Protein AF-A8PEP9-F1 (afdb_monomer_lite)

Organism: Coprinopsis cinerea (strain Okayama-7 / 130 / ATCC MYA-4618 / FGSC 9003) (NCBI:txid240176)

Secondary structure (DSSP, 8-state):
-------------------TT-EEEETTEEEEEEEHHHHHHTT-EEETTSSTTS-TTEEEEE-EETTTEEEEEGGG-TT--EESSSSSSSTTEEEEPPP--SS--SS-----

Foldseek 3Di:
DDDDDDPPPPPPDPPPQQDFQRWWADPNAIFGWHFPVLLVVLPWDFDPPRNVNDPRRTTTTWDAFDPGWTWHFCVPQPQNDWDAPNGGDDRRGTTRHDNPPVDDDDDDDDDD

Structure (mmCIF, N/CA/C/O backbone):
data_AF-A8PEP9-F1
#
_entry.id   AF-A8PEP9-F1
#
loop_
_atom_site.group_PDB
_atom_site.id
_atom_site.type_symbol
_atom_site.label_atom_id
_atom_site.label_alt_id
_atom_site.label_comp_id
_atom_site.label_asym_id
_atom_site.label_entity_id
_atom_site.label_seq_id
_atom_site.pdbx_PDB_ins_code
_atom_site.Cartn_x
_atom_site.Cartn_y
_atom_site.Cartn_z
_atom_site.occupancy
_atom_site.B_iso_or_equiv
_atom_site.auth_seq_id
_atom_site.auth_comp_id
_atom_site.auth_asym_id
_atom_site.auth_atom_id
_atom_site.pdbx_PDB_model_num
ATOM 1 N N . MET A 1 1 ? -62.828 14.712 4.246 1.00 40.38 1 MET A N 1
ATOM 2 C CA . MET A 1 1 ? -61.683 13.904 4.719 1.00 40.38 1 MET A CA 1
ATOM 3 C C . MET A 1 1 ? -60.703 13.793 3.558 1.00 40.38 1 MET A C 1
ATOM 5 O O . MET A 1 1 ? -61.010 13.110 2.594 1.00 40.38 1 MET A O 1
ATOM 9 N N . LYS A 1 2 ? -59.621 14.579 3.554 1.00 40.09 2 LYS A N 1
ATOM 10 C CA . LYS A 1 2 ? -58.671 14.671 2.432 1.00 40.09 2 LYS A CA 1
ATOM 11 C C . LYS A 1 2 ? -57.340 14.143 2.964 1.00 40.09 2 LYS A C 1
ATOM 13 O O . LYS A 1 2 ? -56.718 14.795 3.795 1.00 40.09 2 LYS A O 1
ATOM 18 N N . ALA A 1 3 ? -57.022 12.900 2.614 1.00 47.66 3 ALA A N 1
ATOM 19 C CA . ALA A 1 3 ? -55.884 12.177 3.163 1.00 47.66 3 ALA A CA 1
ATOM 20 C C . ALA A 1 3 ? -54.574 12.805 2.670 1.00 47.66 3 ALA A C 1
ATOM 22 O O . ALA A 1 3 ? -54.283 12.839 1.475 1.00 47.66 3 ALA A O 1
ATOM 23 N N . ILE A 1 4 ? -53.814 13.323 3.628 1.00 57.75 4 ILE A N 1
ATOM 24 C CA . ILE A 1 4 ? -52.459 13.840 3.477 1.00 57.75 4 ILE A CA 1
ATOM 25 C C . ILE A 1 4 ? -51.559 12.623 3.243 1.00 57.75 4 ILE A C 1
ATOM 27 O O . ILE A 1 4 ? -51.329 11.841 4.160 1.00 57.75 4 ILE A O 1
ATOM 31 N N . SER A 1 5 ? -51.095 12.424 2.010 1.00 49.31 5 SER A N 1
ATOM 32 C CA . SER A 1 5 ? -50.146 11.352 1.694 1.00 49.31 5 SER A CA 1
ATOM 33 C C . SER A 1 5 ? -48.725 11.891 1.831 1.00 49.31 5 SER A C 1
ATOM 35 O O . SER A 1 5 ? -48.210 12.559 0.937 1.00 49.31 5 SER A O 1
ATOM 37 N N . LEU A 1 6 ? -48.116 11.639 2.991 1.00 52.62 6 LEU A N 1
ATOM 38 C CA . LEU A 1 6 ? -46.698 11.875 3.257 1.00 52.62 6 LEU A CA 1
ATOM 39 C C . LEU A 1 6 ? -45.856 10.891 2.434 1.00 52.62 6 LEU A C 1
ATOM 41 O O . LEU A 1 6 ? -45.751 9.715 2.775 1.00 52.62 6 LEU A O 1
ATOM 45 N N . ALA A 1 7 ? -45.239 11.371 1.355 1.00 54.22 7 ALA A N 1
ATOM 46 C CA . ALA A 1 7 ? -44.212 10.629 0.635 1.00 54.22 7 ALA A CA 1
ATOM 47 C C . ALA A 1 7 ? -42.919 10.610 1.472 1.00 54.22 7 ALA A C 1
ATOM 49 O O . ALA A 1 7 ? -42.101 11.526 1.406 1.00 54.22 7 ALA A O 1
ATOM 50 N N . ALA A 1 8 ? -42.749 9.575 2.295 1.00 56.56 8 ALA A N 1
ATOM 51 C CA . ALA A 1 8 ? -41.494 9.295 2.981 1.00 56.56 8 ALA A CA 1
ATOM 52 C C . ALA A 1 8 ? -40.475 8.752 1.964 1.00 56.56 8 ALA A C 1
ATOM 54 O O . ALA A 1 8 ? -40.481 7.569 1.625 1.00 56.56 8 ALA A O 1
ATOM 55 N N . VAL A 1 9 ? -39.611 9.627 1.446 1.00 57.03 9 VAL A N 1
ATOM 56 C CA . VAL A 1 9 ? -38.482 9.237 0.591 1.00 57.03 9 VAL A CA 1
ATOM 57 C C . VAL A 1 9 ? -37.396 8.645 1.490 1.00 57.03 9 VAL A C 1
ATOM 59 O O . VAL A 1 9 ? -36.571 9.357 2.059 1.00 57.03 9 VAL A O 1
ATOM 62 N N . LEU A 1 10 ? -37.429 7.324 1.663 1.00 56.56 10 LEU A N 1
ATOM 63 C CA . LEU A 1 10 ? -36.413 6.569 2.390 1.00 56.56 10 LEU A CA 1
ATOM 64 C C . LEU A 1 10 ? -35.155 6.458 1.509 1.00 56.56 10 LEU A C 1
ATOM 66 O O . LEU A 1 10 ? -35.022 5.548 0.692 1.00 56.56 10 LEU A O 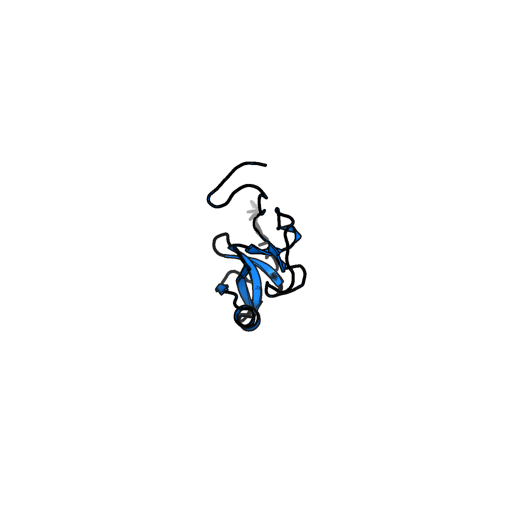1
ATOM 70 N N . ALA A 1 11 ? -34.240 7.421 1.633 1.00 53.41 11 ALA A N 1
ATOM 71 C CA . ALA A 1 11 ? -32.934 7.364 0.986 1.00 53.41 11 ALA A CA 1
ATOM 72 C C . ALA A 1 11 ? -32.089 6.256 1.642 1.00 53.41 11 ALA A C 1
ATOM 74 O O . ALA A 1 11 ? -31.487 6.454 2.697 1.00 53.41 11 ALA A O 1
ATOM 75 N N . PHE A 1 12 ? -32.055 5.073 1.024 1.00 49.69 12 PHE A N 1
ATOM 76 C CA . PHE A 1 12 ? -31.094 4.026 1.360 1.00 49.69 12 PHE A CA 1
ATOM 77 C C . PHE A 1 12 ? -29.683 4.548 1.074 1.00 49.69 12 PHE A C 1
ATOM 79 O O . PHE A 1 12 ? -29.235 4.584 -0.072 1.00 49.69 12 PHE A O 1
ATOM 86 N N . ALA A 1 13 ? -28.972 4.962 2.122 1.00 54.97 13 ALA A N 1
ATOM 87 C CA . ALA A 1 13 ? -27.539 5.180 2.047 1.00 54.97 13 ALA A CA 1
ATOM 88 C C . ALA A 1 13 ? -26.877 3.839 1.693 1.00 54.97 13 ALA A C 1
ATOM 90 O O . ALA A 1 13 ? -26.801 2.931 2.524 1.00 54.97 13 ALA A O 1
ATOM 91 N N . LEU A 1 14 ? -26.418 3.712 0.444 1.00 48.59 14 LEU A N 1
ATOM 92 C CA . LEU A 1 14 ? -25.504 2.667 -0.009 1.00 48.59 14 LEU A CA 1
ATOM 93 C C . LEU A 1 14 ? -24.220 2.795 0.806 1.00 48.59 14 LEU A C 1
ATOM 95 O O . LEU A 1 14 ? -23.271 3.481 0.433 1.00 48.59 14 LEU A O 1
ATOM 99 N N . SER A 1 15 ? -24.209 2.169 1.974 1.00 42.53 15 SER A N 1
ATOM 100 C CA . SER A 1 15 ? -23.010 2.070 2.771 1.00 42.53 15 SER A CA 1
ATOM 101 C C . SER A 1 15 ? -22.089 1.094 2.030 1.00 42.53 15 SER A C 1
ATOM 103 O O . SER A 1 15 ? -22.217 -0.123 2.145 1.00 42.53 15 SER A O 1
ATOM 105 N N . ALA A 1 16 ? -21.164 1.624 1.229 1.00 49.31 16 ALA A N 1
ATOM 106 C CA . ALA A 1 16 ? -20.098 0.850 0.602 1.00 49.31 16 ALA A CA 1
ATOM 107 C C . ALA A 1 16 ? -19.231 0.248 1.710 1.00 49.31 16 ALA A C 1
ATOM 109 O O . ALA A 1 16 ? -18.613 0.980 2.478 1.00 49.31 16 ALA A O 1
ATOM 110 N N . SER A 1 17 ? -19.306 -1.073 1.895 1.00 46.09 17 SER A N 1
ATOM 111 C CA . SER A 1 17 ? -18.535 -1.845 2.878 1.00 46.09 17 SER A CA 1
ATOM 112 C C . SER A 1 17 ? -17.054 -1.856 2.553 1.00 46.09 17 SER A C 1
ATOM 114 O O . SER A 1 17 ? -16.585 -2.841 2.010 1.00 46.09 17 SER A O 1
ATOM 116 N N . ALA A 1 18 ? -16.336 -0.784 2.904 1.00 54.03 18 ALA A N 1
ATOM 117 C CA . ALA A 1 18 ? -14.888 -0.848 3.046 1.00 54.03 18 ALA A CA 1
ATOM 118 C C . ALA A 1 18 ? -14.578 -1.850 4.166 1.00 54.03 18 ALA A C 1
ATOM 120 O O . ALA A 1 18 ? -14.957 -1.640 5.317 1.00 54.03 18 ALA A O 1
ATOM 121 N N . ALA A 1 19 ? -14.022 -2.991 3.782 1.00 70.19 19 ALA A N 1
ATOM 122 C CA . ALA A 1 19 ? -13.503 -4.006 4.680 1.00 70.19 19 ALA A CA 1
ATOM 123 C C . ALA A 1 19 ? -11.970 -3.912 4.702 1.00 70.19 19 ALA A C 1
ATOM 125 O O . ALA A 1 19 ? -11.357 -3.333 3.805 1.00 70.19 19 ALA A O 1
ATOM 126 N N . ILE A 1 20 ? -11.311 -4.532 5.681 1.00 81.12 20 ILE A N 1
ATOM 127 C CA . ILE A 1 20 ? -9.860 -4.749 5.625 1.00 81.12 20 ILE A CA 1
ATOM 128 C C . ILE A 1 20 ? -9.473 -5.302 4.238 1.00 81.12 20 I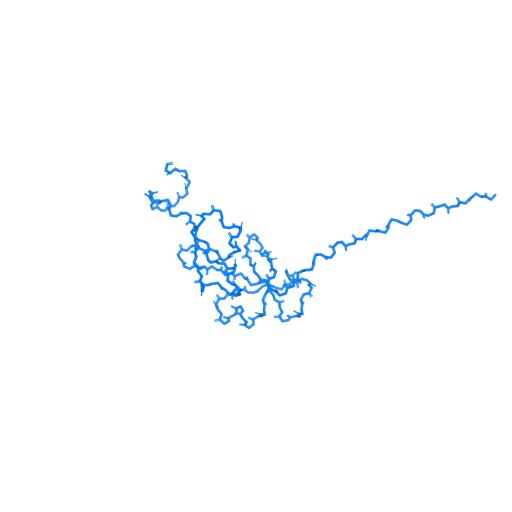LE A C 1
ATOM 130 O O . ILE A 1 20 ? -10.050 -6.279 3.759 1.00 81.12 20 ILE A O 1
ATOM 134 N N . ASN A 1 21 ? -8.460 -4.685 3.626 1.00 84.12 21 ASN A N 1
ATOM 135 C CA . ASN A 1 21 ? -7.997 -4.877 2.247 1.00 84.12 21 ASN A CA 1
ATOM 136 C C . ASN A 1 21 ? -8.833 -4.224 1.131 1.00 84.12 21 ASN A C 1
ATOM 138 O O . ASN A 1 21 ? -8.581 -4.504 -0.042 1.00 84.12 21 ASN A O 1
ATOM 142 N N . ASP A 1 22 ? -9.776 -3.343 1.453 1.00 87.56 22 ASP A N 1
ATOM 143 C CA . ASP A 1 22 ? -10.535 -2.589 0.453 1.00 87.56 22 ASP A CA 1
ATOM 144 C C . ASP A 1 22 ? -9.715 -1.414 -0.119 1.00 87.56 22 ASP A C 1
ATOM 146 O O . ASP A 1 22 ? -8.862 -0.845 0.582 1.00 87.56 22 ASP A O 1
ATOM 150 N N . PRO A 1 23 ? -9.911 -1.044 -1.397 1.00 87.88 23 PRO A N 1
ATOM 151 C CA . PRO A 1 23 ? -9.296 0.139 -1.977 1.00 87.88 23 PRO A CA 1
ATOM 152 C C . PRO A 1 23 ? -9.735 1.432 -1.298 1.00 87.88 23 PRO A C 1
ATOM 154 O O . PRO A 1 23 ? -10.911 1.710 -1.100 1.00 87.88 23 PRO A O 1
ATOM 157 N N . CYS A 1 24 ? -8.762 2.297 -1.046 1.00 89.94 24 CYS A N 1
ATOM 158 C CA . CYS A 1 24 ? -9.000 3.645 -0.550 1.00 89.94 24 CYS A CA 1
ATOM 159 C C . CYS A 1 24 ? -8.142 4.646 -1.331 1.00 89.94 24 CYS A C 1
ATOM 161 O O . CYS A 1 24 ? -7.203 4.268 -2.033 1.00 89.94 24 CYS A O 1
ATOM 163 N N . SER A 1 25 ? -8.472 5.935 -1.258 1.00 89.75 25 SER A N 1
ATOM 164 C CA . SER A 1 25 ? -7.730 6.979 -1.971 1.00 89.75 25 SER A CA 1
ATOM 165 C C . SER A 1 25 ? -7.601 8.226 -1.113 1.00 89.75 25 SER A C 1
ATOM 167 O O . SER A 1 25 ? -8.604 8.797 -0.691 1.00 89.75 25 SER A O 1
ATOM 169 N N . VAL A 1 26 ? -6.364 8.655 -0.868 1.00 90.06 26 VAL A N 1
ATOM 170 C CA . VAL A 1 26 ? -6.042 9.846 -0.074 1.00 90.06 26 VAL A CA 1
ATOM 171 C C . VAL A 1 26 ? -5.528 10.916 -1.019 1.00 90.06 26 VAL A C 1
ATOM 173 O O . VAL A 1 26 ? -4.430 10.786 -1.556 1.00 90.06 26 VAL A O 1
ATOM 176 N N . ASN A 1 27 ? -6.311 11.974 -1.238 1.00 86.88 27 ASN A N 1
ATOM 177 C CA . ASN A 1 27 ? -5.908 13.109 -2.081 1.00 86.88 27 ASN A CA 1
ATOM 178 C C . ASN A 1 27 ? -5.404 12.667 -3.479 1.00 86.88 27 ASN A C 1
ATOM 180 O O . ASN A 1 27 ? -4.332 13.055 -3.938 1.00 86.88 27 ASN A O 1
ATOM 184 N N . GLY A 1 28 ? -6.131 11.737 -4.112 1.00 84.69 28 GLY A N 1
ATOM 185 C CA . GLY A 1 28 ? -5.772 11.152 -5.411 1.00 84.69 28 GLY A CA 1
ATOM 186 C C . GLY A 1 28 ? -4.680 10.073 -5.370 1.00 84.69 28 GLY A C 1
ATOM 187 O O . GLY A 1 28 ? -4.386 9.469 -6.401 1.00 84.69 28 GLY A O 1
ATOM 188 N N . THR A 1 29 ? -4.096 9.790 -4.203 1.00 87.19 29 THR A N 1
ATOM 189 C CA . THR A 1 29 ? -3.129 8.701 -4.022 1.00 87.19 29 THR A CA 1
ATOM 190 C C . THR A 1 29 ? -3.863 7.405 -3.681 1.00 87.19 29 THR A C 1
ATOM 192 O O . THR A 1 29 ? -4.476 7.333 -2.613 1.00 87.19 29 THR A O 1
ATOM 195 N N . PRO A 1 30 ? -3.794 6.369 -4.538 1.00 88.69 30 PRO A N 1
ATOM 196 C CA . PRO A 1 30 ? -4.414 5.086 -4.248 1.00 88.69 30 PRO A CA 1
ATOM 197 C C . PRO A 1 30 ? -3.723 4.400 -3.065 1.00 88.69 30 PRO A C 1
ATOM 199 O O . PRO A 1 30 ? -2.512 4.512 -2.862 1.00 88.69 30 PRO A O 1
ATOM 202 N N . GLY A 1 31 ? -4.521 3.675 -2.298 1.00 90.31 31 GLY A N 1
ATOM 203 C CA . GLY A 1 31 ? -4.125 2.977 -1.093 1.00 90.31 31 GLY A CA 1
ATOM 204 C C . GLY A 1 31 ? -5.011 1.769 -0.826 1.00 90.31 31 GLY A C 1
ATOM 205 O O . GLY A 1 31 ? -5.863 1.396 -1.637 1.00 90.31 31 GLY A O 1
ATOM 206 N N . ILE A 1 32 ? -4.795 1.168 0.335 1.00 90.88 32 ILE A N 1
ATOM 207 C CA . ILE A 1 32 ? -5.541 0.012 0.823 1.00 90.88 32 ILE A CA 1
ATOM 208 C C . ILE A 1 32 ? -5.866 0.170 2.311 1.00 90.88 32 ILE A C 1
ATOM 210 O O . ILE A 1 32 ? -5.032 0.640 3.087 1.00 90.88 32 ILE A O 1
ATOM 214 N N . CYS A 1 33 ? -7.070 -0.215 2.725 1.00 91.25 33 CYS A N 1
ATOM 215 C CA . CYS A 1 33 ? -7.465 -0.212 4.130 1.00 91.25 33 CYS A CA 1
ATOM 216 C C . CYS A 1 33 ? -6.739 -1.330 4.888 1.00 91.25 33 CYS A C 1
ATOM 218 O O . CYS A 1 33 ? -7.004 -2.514 4.693 1.00 91.25 33 CYS A O 1
ATOM 220 N N . LEU A 1 34 ? -5.796 -0.953 5.753 1.00 90.31 34 LEU A N 1
ATOM 221 C CA . LEU A 1 34 ? -4.997 -1.875 6.563 1.00 90.31 34 LEU A CA 1
ATOM 222 C C . LEU A 1 34 ? -4.854 -1.359 7.986 1.00 90.31 34 LEU A C 1
ATOM 224 O O . LEU A 1 34 ? -5.034 -0.171 8.259 1.00 90.31 34 LEU A O 1
ATOM 228 N N . THR A 1 35 ? -4.465 -2.247 8.901 1.00 90.50 35 THR A N 1
ATOM 229 C CA . THR A 1 35 ? -4.101 -1.801 10.246 1.00 90.50 35 THR A CA 1
ATOM 230 C C . THR A 1 35 ? -2.915 -0.836 10.188 1.00 90.50 35 THR A C 1
ATOM 232 O O . THR A 1 35 ? -1.997 -0.992 9.373 1.00 90.50 35 THR A O 1
ATOM 235 N N . THR A 1 36 ? -2.909 0.161 11.071 1.00 88.75 36 THR A N 1
ATOM 236 C CA . THR A 1 36 ? -1.798 1.115 11.216 1.00 88.75 36 THR A CA 1
ATOM 237 C C . THR A 1 36 ? -0.460 0.414 11.391 1.00 88.75 36 THR A C 1
ATOM 239 O O . THR A 1 36 ? 0.527 0.825 10.781 1.00 88.75 36 THR A O 1
ATOM 242 N N . THR A 1 37 ? -0.434 -0.672 12.162 1.00 89.38 37 THR A N 1
ATOM 243 C CA . THR A 1 37 ? 0.757 -1.492 12.396 1.00 89.38 37 THR A CA 1
ATOM 244 C C . THR A 1 37 ? 1.256 -2.133 11.105 1.00 89.38 37 THR A C 1
ATOM 246 O O . THR A 1 37 ? 2.421 -1.963 10.758 1.00 89.38 37 THR A O 1
ATOM 249 N N . SER A 1 38 ? 0.385 -2.801 10.339 1.00 89.25 38 SER A N 1
ATOM 250 C CA . SER A 1 38 ? 0.766 -3.412 9.056 1.00 89.25 38 SER A CA 1
ATOM 251 C C . SER A 1 38 ? 1.274 -2.374 8.055 1.00 89.25 38 SER A C 1
ATOM 253 O O . SER A 1 38 ? 2.270 -2.612 7.375 1.00 89.25 38 SER A O 1
ATOM 255 N N . CYS A 1 39 ? 0.618 -1.213 7.988 1.00 89.50 39 CYS A N 1
ATOM 256 C CA . CYS A 1 39 ? 1.031 -0.124 7.110 1.00 89.50 39 CYS A CA 1
ATOM 257 C C . CYS A 1 39 ? 2.423 0.411 7.483 1.00 89.50 39 CYS A C 1
ATOM 259 O O . CYS A 1 39 ? 3.300 0.522 6.627 1.00 89.50 39 CYS A O 1
ATOM 261 N N . THR A 1 40 ? 2.642 0.689 8.770 1.00 89.62 40 THR A N 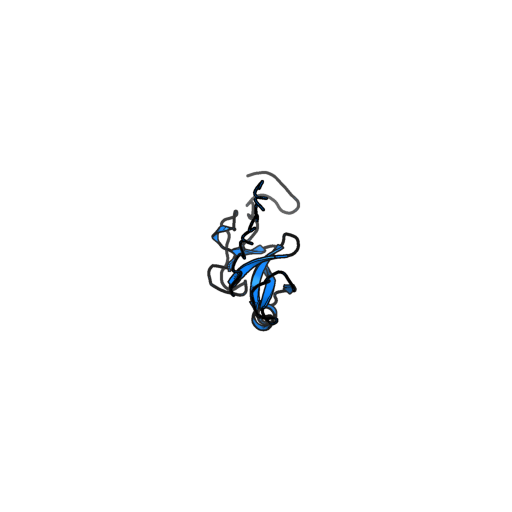1
ATOM 262 C CA . THR A 1 40 ? 3.889 1.282 9.279 1.00 89.62 40 THR A CA 1
ATOM 263 C C . THR A 1 40 ? 5.057 0.296 9.200 1.00 89.62 40 THR A C 1
ATOM 265 O O . THR A 1 40 ? 6.136 0.679 8.758 1.00 89.62 40 THR A O 1
ATOM 268 N N . ASN A 1 41 ? 4.836 -0.988 9.512 1.00 89.38 41 ASN A N 1
ATOM 269 C CA . ASN A 1 41 ? 5.861 -2.038 9.411 1.00 89.38 41 ASN A CA 1
ATOM 270 C C . ASN A 1 41 ? 6.406 -2.208 7.988 1.00 89.38 41 ASN A C 1
ATOM 272 O O . ASN A 1 41 ? 7.540 -2.633 7.802 1.00 89.38 41 ASN A O 1
ATOM 276 N N . GLN A 1 42 ? 5.604 -1.871 6.980 1.00 85.25 42 GLN A N 1
ATOM 277 C CA . GLN A 1 42 ? 6.009 -1.921 5.578 1.00 85.25 42 GLN A CA 1
ATOM 278 C C . GLN A 1 42 ? 6.434 -0.555 5.020 1.00 85.25 42 GLN A C 1
ATOM 280 O O . GLN A 1 42 ? 6.626 -0.423 3.807 1.00 85.25 42 GLN A O 1
ATOM 285 N N . GLY A 1 43 ? 6.579 0.467 5.870 1.00 85.62 43 GLY A N 1
ATOM 286 C CA . GLY A 1 43 ? 7.010 1.810 5.477 1.00 85.62 43 GLY A CA 1
ATOM 287 C C . GLY A 1 43 ? 5.966 2.593 4.675 1.00 85.62 43 GLY A C 1
ATOM 288 O O . GLY A 1 43 ? 6.328 3.393 3.814 1.00 85.62 43 GLY A O 1
ATOM 289 N N . GLY A 1 44 ? 4.678 2.315 4.880 1.00 86.88 44 GLY A N 1
ATOM 290 C CA . GLY A 1 44 ? 3.570 3.075 4.303 1.00 86.88 44 GLY A CA 1
ATOM 291 C C . GLY A 1 44 ? 3.118 4.236 5.191 1.00 86.88 44 GLY A C 1
ATOM 292 O O . GLY A 1 44 ? 3.413 4.295 6.383 1.00 86.88 44 GLY A O 1
ATOM 293 N N . GLN A 1 45 ? 2.365 5.161 4.601 1.00 89.88 45 GLN A N 1
ATOM 294 C CA . GLN A 1 45 ? 1.699 6.260 5.295 1.00 89.88 45 GLN A CA 1
ATOM 295 C C . GLN A 1 45 ? 0.219 5.942 5.468 1.00 89.88 45 GLN A C 1
ATOM 297 O O . GLN A 1 45 ? -0.413 5.429 4.549 1.00 89.88 45 GLN A O 1
ATOM 302 N N . HIS A 1 46 ? -0.353 6.266 6.623 1.00 90.12 46 HIS A N 1
ATOM 303 C CA . HIS A 1 46 ? -1.748 5.965 6.922 1.00 90.12 46 HIS A CA 1
ATOM 304 C C . HIS A 1 46 ? -2.568 7.238 7.160 1.00 90.12 46 HIS A C 1
ATOM 306 O O . HIS A 1 46 ? -2.130 8.131 7.882 1.00 90.12 46 HIS A O 1
ATOM 312 N N . ALA A 1 47 ? -3.777 7.305 6.600 1.00 88.75 47 ALA A N 1
ATOM 313 C CA . ALA A 1 47 ? -4.694 8.434 6.768 1.00 88.75 47 ALA A CA 1
ATOM 314 C C . ALA A 1 47 ? -6.018 8.009 7.427 1.00 88.75 47 ALA A C 1
ATOM 316 O O . ALA A 1 47 ? -6.586 6.961 7.107 1.00 88.75 47 ALA A O 1
ATOM 317 N N . VAL A 1 48 ? -6.502 8.833 8.361 1.00 87.44 48 VAL A N 1
ATOM 318 C CA . VAL A 1 48 ? -7.738 8.605 9.132 1.00 87.44 48 VAL A CA 1
ATOM 319 C C . VAL A 1 48 ? -8.959 9.062 8.329 1.00 87.44 48 VAL A C 1
ATOM 321 O O . VAL A 1 48 ? -8.879 10.047 7.604 1.00 87.44 48 VAL A O 1
ATOM 324 N N . GLY A 1 49 ? -10.087 8.358 8.466 1.00 83.69 49 GLY A N 1
ATOM 325 C CA . GLY A 1 49 ? -11.371 8.746 7.861 1.00 83.69 49 GLY A CA 1
ATOM 326 C C . GLY A 1 49 ? -11.601 8.238 6.434 1.00 83.69 49 GLY A C 1
ATOM 327 O O . GLY A 1 49 ? -12.682 8.421 5.890 1.00 83.69 49 GLY A O 1
ATOM 328 N N . PHE A 1 50 ? -10.617 7.556 5.846 1.00 85.62 50 PHE A N 1
ATOM 329 C CA . PHE A 1 50 ? -10.708 6.976 4.499 1.00 85.62 50 PHE A CA 1
ATOM 330 C C . PHE A 1 50 ? -11.179 5.513 4.485 1.00 85.62 50 PHE A C 1
ATOM 332 O O . PHE A 1 50 ? -11.476 4.984 3.421 1.00 85.62 50 PHE A O 1
ATOM 339 N N . CYS A 1 51 ? -11.263 4.882 5.659 1.00 86.06 51 CYS A N 1
ATOM 340 C CA . CYS A 1 51 ? -11.838 3.551 5.870 1.00 86.06 51 CYS A CA 1
ATOM 341 C C . CYS A 1 51 ? -12.988 3.698 6.885 1.00 86.06 51 CYS A C 1
ATOM 343 O O . CYS A 1 51 ? -12.787 3.466 8.074 1.00 86.06 51 CYS A O 1
ATOM 345 N N . PRO A 1 52 ? -14.171 4.196 6.468 1.00 74.94 52 PRO A N 1
ATOM 346 C CA . PRO A 1 52 ? -15.233 4.638 7.385 1.00 74.94 52 PRO A CA 1
ATOM 347 C C . PRO A 1 52 ? -15.960 3.497 8.105 1.00 74.94 52 PRO A C 1
ATOM 349 O O . PRO A 1 52 ? -16.794 3.745 8.972 1.00 74.94 52 PRO A O 1
ATOM 352 N N . LYS A 1 53 ? -15.688 2.253 7.718 1.00 72.38 53 LYS A N 1
ATOM 353 C CA . LYS A 1 53 ? -16.372 1.062 8.223 1.00 72.38 53 LYS A CA 1
ATOM 354 C C . LYS A 1 53 ? -15.487 0.122 9.014 1.00 72.38 53 LYS A C 1
ATOM 356 O O . LYS A 1 53 ? -15.994 -0.805 9.640 1.00 72.38 53 LYS A O 1
ATOM 361 N N . ASP A 1 54 ? -14.190 0.371 8.991 1.00 74.12 54 ASP A N 1
ATOM 362 C CA . ASP A 1 54 ? -13.239 -0.417 9.735 1.00 74.12 54 ASP A CA 1
ATOM 363 C C . ASP A 1 54 ? -13.016 0.181 11.136 1.00 74.12 54 ASP A C 1
ATOM 365 O O . ASP A 1 54 ? -13.244 1.376 11.358 1.00 74.12 54 ASP A O 1
ATOM 369 N N . PRO A 1 55 ? -12.575 -0.634 12.110 1.00 76.50 55 PRO A N 1
ATOM 370 C CA . PRO A 1 55 ? -12.283 -0.155 13.457 1.00 76.50 55 PRO A CA 1
ATOM 371 C C . PRO A 1 55 ? -11.171 0.906 13.459 1.00 76.50 55 PRO A C 1
ATOM 373 O O . PRO A 1 55 ? -10.378 1.005 12.526 1.00 76.50 55 PRO A O 1
ATOM 376 N N . ALA A 1 56 ? -11.068 1.688 14.540 1.00 77.75 56 ALA A N 1
ATOM 377 C CA . ALA A 1 56 ? -10.177 2.857 14.635 1.00 77.75 56 ALA A CA 1
ATOM 378 C C . ALA A 1 56 ? -8.681 2.577 14.345 1.00 77.75 56 ALA A C 1
ATOM 380 O O . ALA A 1 56 ? -7.908 3.496 14.049 1.00 77.75 56 ALA A O 1
ATOM 381 N N . ASN A 1 57 ? -8.261 1.312 14.438 1.00 83.88 57 ASN A N 1
ATOM 382 C CA . ASN A 1 57 ? -6.915 0.837 14.127 1.00 83.88 57 ASN A CA 1
ATOM 383 C C . ASN A 1 57 ? -6.676 0.558 12.633 1.00 83.88 57 ASN A C 1
ATOM 385 O O . ASN A 1 57 ? -5.533 0.300 12.257 1.00 83.88 57 ASN A O 1
ATOM 389 N N . VAL A 1 58 ? -7.703 0.606 11.786 1.00 88.62 58 VAL A N 1
ATOM 390 C CA . VAL A 1 58 ? -7.606 0.451 10.332 1.00 88.62 58 VAL A CA 1
ATOM 391 C C . VAL A 1 58 ? -7.691 1.818 9.676 1.00 88.62 58 VAL A C 1
ATOM 393 O O . VAL A 1 58 ? -8.555 2.642 9.969 1.00 88.62 58 VAL A O 1
ATOM 396 N N . ARG A 1 59 ? -6.732 2.088 8.801 1.00 90.44 59 ARG A N 1
ATOM 397 C CA . ARG A 1 59 ? -6.563 3.377 8.140 1.00 90.44 59 ARG A CA 1
ATOM 398 C C . ARG A 1 59 ? -6.185 3.148 6.689 1.00 90.44 59 ARG A C 1
ATOM 400 O O . ARG A 1 59 ? -5.676 2.085 6.330 1.00 90.44 59 ARG A O 1
ATOM 407 N N . CYS A 1 60 ? -6.399 4.162 5.857 1.00 91.44 60 CYS A N 1
ATOM 408 C CA . CYS A 1 60 ? -6.015 4.052 4.461 1.00 91.44 60 CYS A CA 1
ATOM 409 C C . CYS A 1 60 ? -4.500 4.127 4.343 1.00 91.44 60 CYS A C 1
ATOM 411 O O . CYS A 1 60 ? -3.910 5.178 4.592 1.00 91.44 60 CYS A O 1
ATOM 413 N N . CYS A 1 61 ? -3.887 3.004 3.993 1.00 91.62 61 CYS A N 1
ATOM 414 C CA . CYS A 1 61 ? -2.461 2.876 3.804 1.00 91.62 61 CYS A CA 1
ATOM 415 C C . CYS A 1 61 ? -2.092 3.226 2.365 1.00 91.62 61 CYS A C 1
ATOM 417 O O . CYS A 1 61 ? -2.456 2.527 1.421 1.00 91.62 61 CYS A O 1
ATOM 419 N N . THR A 1 62 ? -1.333 4.299 2.203 1.00 91.12 62 THR A N 1
ATOM 420 C CA . THR A 1 62 ? -0.765 4.741 0.933 1.00 91.12 62 THR A CA 1
ATOM 421 C C . THR A 1 62 ? 0.742 4.569 0.984 1.00 91.12 62 THR A C 1
ATOM 423 O O . THR A 1 62 ? 1.392 4.859 1.989 1.00 91.12 62 THR A O 1
ATOM 426 N N . LYS A 1 63 ? 1.331 4.065 -0.097 1.00 88.88 63 LYS A N 1
ATOM 427 C CA . LYS A 1 63 ? 2.776 3.875 -0.161 1.00 88.88 63 LYS A CA 1
ATOM 428 C C . LYS A 1 63 ? 3.279 4.039 -1.590 1.00 88.88 63 LYS A C 1
ATOM 430 O O . LYS A 1 63 ? 2.684 3.534 -2.542 1.00 88.88 63 LYS A O 1
ATOM 435 N N . LYS A 1 64 ? 4.406 4.737 -1.726 1.00 87.50 64 LYS A N 1
ATOM 436 C CA . LYS A 1 64 ? 5.209 4.750 -2.952 1.00 87.50 64 LYS A CA 1
ATOM 437 C C . LYS A 1 64 ? 6.230 3.620 -2.898 1.00 87.50 64 LYS A C 1
ATOM 439 O O . LYS A 1 64 ? 6.730 3.272 -1.831 1.00 87.50 64 LYS A O 1
ATOM 444 N N . CYS A 1 65 ? 6.531 3.038 -4.044 1.00 86.62 65 CYS A N 1
ATOM 445 C CA . CYS A 1 65 ? 7.355 1.844 -4.134 1.00 86.62 65 CYS A CA 1
ATOM 446 C C . CYS A 1 65 ? 8.367 1.977 -5.276 1.00 86.62 65 CYS A C 1
ATOM 448 O O . CYS A 1 65 ? 8.051 2.497 -6.345 1.00 86.62 65 CYS A O 1
ATOM 450 N N . GLY A 1 66 ? 9.598 1.523 -5.032 1.00 80.12 66 GLY A N 1
ATOM 451 C CA . GLY A 1 66 ? 10.706 1.629 -5.983 1.00 80.12 66 GLY A CA 1
ATOM 452 C C . GLY A 1 66 ? 10.930 3.048 -6.530 1.00 80.12 66 GLY A C 1
ATOM 453 O O . GLY A 1 66 ? 10.696 4.044 -5.847 1.00 80.12 66 GLY A O 1
ATOM 454 N N . GLN A 1 67 ? 11.392 3.137 -7.777 1.00 78.12 67 GLN A N 1
ATOM 455 C CA . GLN A 1 67 ? 11.847 4.377 -8.416 1.00 78.12 67 GLN A CA 1
ATOM 456 C C . GLN A 1 67 ? 10.688 5.129 -9.101 1.00 78.12 67 GLN A C 1
ATOM 458 O O . GLN A 1 67 ? 10.646 5.280 -10.316 1.00 78.12 67 GLN A O 1
ATOM 463 N N . GLY A 1 68 ? 9.701 5.560 -8.308 1.00 81.00 68 GLY A N 1
ATOM 464 C CA . GLY A 1 68 ? 8.532 6.314 -8.791 1.00 81.00 68 GLY A CA 1
ATOM 465 C C . GLY A 1 68 ? 7.262 5.484 -9.005 1.00 81.00 68 GLY A C 1
ATOM 466 O O . GLY A 1 68 ? 6.273 5.997 -9.528 1.00 81.00 68 GLY A O 1
ATOM 467 N N . GLY A 1 69 ? 7.255 4.220 -8.580 1.00 86.69 69 GLY A N 1
ATOM 468 C CA . GLY A 1 69 ? 6.054 3.394 -8.553 1.00 86.69 69 GLY A CA 1
ATOM 469 C C . GLY A 1 69 ? 5.088 3.807 -7.443 1.00 86.69 69 GLY A C 1
ATOM 470 O O . GLY A 1 69 ? 5.455 4.407 -6.429 1.00 86.69 69 GLY A O 1
ATOM 471 N N . THR A 1 70 ? 3.815 3.480 -7.632 1.00 89.06 70 THR A N 1
ATOM 472 C CA . THR A 1 70 ? 2.767 3.694 -6.629 1.00 89.06 70 THR A CA 1
ATOM 473 C C . THR A 1 70 ? 2.067 2.378 -6.348 1.00 89.06 70 THR A C 1
ATOM 475 O O . THR A 1 70 ? 1.693 1.666 -7.282 1.00 89.06 70 THR A O 1
ATOM 478 N N . CYS A 1 71 ? 1.869 2.069 -5.070 1.00 90.00 71 CYS A N 1
ATOM 479 C CA . CYS A 1 71 ? 1.102 0.904 -4.671 1.00 90.00 71 CYS A CA 1
ATOM 480 C C . CYS A 1 71 ? -0.372 1.088 -5.029 1.00 90.00 71 CYS A C 1
ATOM 482 O O . CYS A 1 71 ? -0.987 2.087 -4.661 1.00 90.00 71 CYS A O 1
ATOM 484 N N . ARG A 1 72 ? -0.924 0.144 -5.784 1.00 90.31 72 ARG A N 1
ATOM 485 C CA . ARG A 1 72 ? -2.329 0.138 -6.196 1.00 90.31 72 ARG A CA 1
ATOM 486 C C . ARG A 1 72 ? -2.735 -1.288 -6.564 1.00 90.31 72 ARG A C 1
ATOM 488 O O . ARG A 1 72 ? -1.888 -2.169 -6.706 1.00 90.31 72 ARG A O 1
ATOM 495 N N . PHE A 1 73 ? -4.029 -1.537 -6.697 1.00 88.62 73 PHE A N 1
ATOM 496 C CA . PHE A 1 73 ? -4.492 -2.871 -7.067 1.00 88.62 73 PHE A CA 1
ATOM 497 C C . PHE A 1 73 ? -4.101 -3.197 -8.506 1.00 88.62 73 PHE A C 1
ATOM 499 O O . PHE A 1 73 ? -4.169 -2.320 -9.366 1.00 88.62 73 PHE A O 1
ATOM 506 N N . GLU A 1 74 ? -3.717 -4.444 -8.771 1.00 86.94 74 GLU A N 1
ATOM 507 C CA . GLU A 1 74 ? -3.269 -4.911 -10.091 1.00 86.94 74 GLU A CA 1
ATOM 508 C C . GLU A 1 74 ? -4.233 -4.507 -11.217 1.00 86.94 74 GLU A C 1
ATOM 510 O O . GLU A 1 74 ? -3.804 -3.97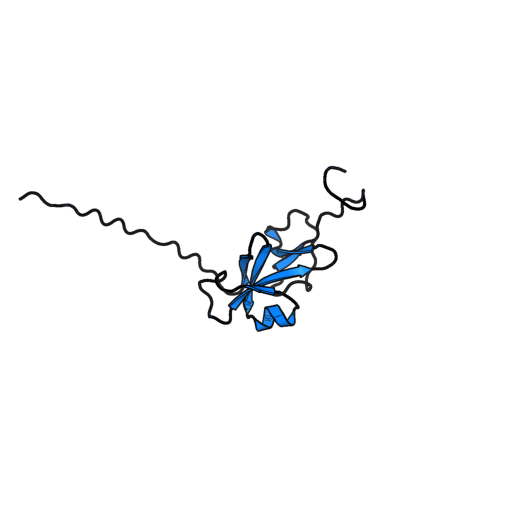2 -12.237 1.00 86.94 74 GLU A O 1
ATOM 515 N N . ASN A 1 75 ? -5.543 -4.644 -10.995 1.00 85.19 75 ASN A N 1
ATOM 516 C CA . ASN A 1 75 ? -6.584 -4.271 -11.958 1.00 85.19 75 ASN A CA 1
ATOM 517 C C . ASN A 1 75 ? -6.642 -2.761 -12.266 1.00 85.19 75 ASN A C 1
ATOM 519 O O . ASN A 1 75 ? -7.255 -2.349 -13.245 1.00 85.19 75 ASN A O 1
ATOM 523 N N . THR A 1 76 ? -6.023 -1.924 -11.433 1.00 85.62 76 THR A N 1
ATOM 524 C CA . THR A 1 76 ? -5.938 -0.465 -11.618 1.00 85.62 76 THR A CA 1
ATOM 525 C C . THR A 1 76 ? -4.599 -0.023 -12.220 1.00 85.62 76 THR A C 1
ATOM 527 O O . THR A 1 76 ? -4.382 1.164 -12.488 1.00 85.62 76 THR A O 1
ATOM 530 N N . CYS A 1 77 ? -3.679 -0.960 -12.458 1.00 85.88 77 CYS A N 1
ATOM 531 C CA . CYS A 1 77 ? -2.356 -0.679 -13.000 1.00 85.88 77 CYS A CA 1
ATOM 532 C C . CYS A 1 77 ? -2.390 -0.599 -14.521 1.00 85.88 77 CYS A C 1
ATOM 534 O O . CYS A 1 77 ? -2.205 -1.590 -15.216 1.00 85.88 77 CYS A O 1
ATOM 536 N N . ARG A 1 78 ? -2.560 0.616 -15.053 1.00 80.38 78 ARG A N 1
ATOM 537 C CA . ARG A 1 78 ? -2.626 0.839 -16.509 1.00 80.38 78 ARG A CA 1
ATOM 538 C C . ARG A 1 78 ? -1.335 0.517 -17.273 1.00 80.38 78 ARG A C 1
ATOM 540 O O . ARG A 1 78 ? -1.380 0.362 -18.483 1.00 80.38 78 ARG A O 1
ATOM 547 N N . THR A 1 79 ? -0.189 0.472 -16.597 1.00 79.00 79 THR A N 1
ATOM 548 C CA . THR A 1 79 ? 1.132 0.292 -17.222 1.00 79.00 79 THR A CA 1
ATOM 549 C C . THR A 1 79 ? 1.529 -1.173 -17.388 1.00 79.00 79 THR A C 1
ATOM 551 O O . THR A 1 79 ? 2.496 -1.447 -18.089 1.00 79.00 79 THR A O 1
ATOM 554 N N . GLY A 1 80 ? 0.851 -2.109 -16.712 1.00 76.12 80 GLY A N 1
ATOM 555 C CA . GLY A 1 80 ? 1.204 -3.538 -16.687 1.00 76.12 80 GLY A CA 1
ATOM 556 C C . GLY A 1 80 ? 2.501 -3.885 -15.935 1.00 76.12 80 GLY A C 1
ATOM 557 O O . GLY A 1 80 ? 2.691 -5.029 -15.533 1.00 76.12 80 GLY A O 1
ATOM 558 N N . LEU A 1 81 ? 3.377 -2.908 -15.678 1.00 83.38 81 LEU A N 1
ATOM 559 C CA . LEU A 1 81 ? 4.611 -3.085 -14.913 1.00 83.38 81 LEU A CA 1
ATOM 560 C C . LEU A 1 81 ? 4.303 -3.133 -13.416 1.00 83.38 81 LEU A C 1
ATOM 562 O O . LEU A 1 81 ? 4.127 -2.091 -12.776 1.00 83.38 81 LEU A O 1
ATOM 566 N N . THR A 1 82 ? 4.243 -4.345 -12.863 1.00 88.56 82 THR A N 1
ATOM 567 C CA . THR A 1 82 ? 3.928 -4.566 -11.449 1.00 88.56 82 THR A CA 1
ATOM 568 C C . THR A 1 82 ? 5.012 -5.362 -10.721 1.00 88.56 82 THR A C 1
ATOM 570 O O . THR A 1 82 ? 5.645 -6.238 -11.304 1.00 88.56 82 THR A O 1
ATOM 573 N N . ALA A 1 83 ? 5.225 -5.072 -9.437 1.00 86.31 83 ALA A N 1
ATOM 574 C CA . ALA A 1 83 ? 6.047 -5.887 -8.543 1.00 86.31 83 ALA A CA 1
ATOM 575 C C . ALA A 1 83 ? 5.285 -6.255 -7.268 1.00 86.31 83 ALA A C 1
ATOM 577 O O . ALA A 1 83 ? 4.583 -5.432 -6.674 1.00 86.31 83 ALA A O 1
ATOM 578 N N . VAL A 1 84 ? 5.450 -7.505 -6.843 1.00 86.00 84 VAL A N 1
ATOM 579 C CA . VAL A 1 84 ? 4.871 -8.060 -5.613 1.00 86.00 84 VAL A CA 1
ATOM 580 C C . VAL A 1 84 ? 5.827 -7.879 -4.431 1.00 86.00 84 VAL A C 1
ATOM 582 O O . VAL A 1 84 ? 7.035 -7.770 -4.616 1.00 86.00 84 VAL A O 1
ATOM 585 N N . GLY A 1 85 ? 5.291 -7.816 -3.210 1.00 84.06 85 GLY A N 1
ATOM 586 C CA . GLY A 1 85 ? 6.087 -7.761 -1.972 1.00 84.06 85 GLY A CA 1
ATOM 587 C C . GLY A 1 85 ? 6.655 -6.386 -1.594 1.00 84.06 85 GLY A C 1
ATOM 588 O O . GLY A 1 85 ? 7.224 -6.239 -0.520 1.00 84.06 85 GLY A O 1
ATOM 589 N N . LEU A 1 86 ? 6.480 -5.362 -2.434 1.00 85.75 86 LEU A N 1
ATOM 590 C CA . LEU A 1 86 ? 6.893 -3.984 -2.121 1.00 85.75 86 LEU A CA 1
ATOM 591 C C . LEU A 1 86 ? 5.793 -3.156 -1.441 1.00 85.75 86 LEU A C 1
ATOM 593 O O . LEU A 1 86 ? 6.080 -2.108 -0.848 1.00 85.75 86 LEU A O 1
ATOM 597 N N . CYS A 1 87 ? 4.544 -3.596 -1.567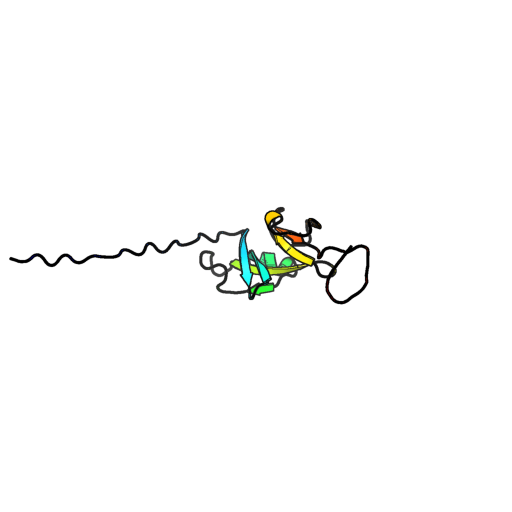 1.00 88.62 87 CYS A N 1
ATOM 598 C CA . CYS A 1 87 ? 3.362 -2.901 -1.085 1.00 88.62 87 CYS A CA 1
ATOM 599 C C . CYS A 1 87 ? 2.688 -3.706 0.030 1.00 88.62 87 CYS A C 1
ATOM 601 O O . CYS A 1 87 ? 2.599 -4.929 -0.085 1.00 88.62 87 CYS A O 1
ATOM 603 N N . PRO A 1 88 ? 2.210 -3.038 1.092 1.00 85.75 88 PRO A N 1
ATOM 604 C CA . PRO A 1 88 ? 1.549 -3.710 2.198 1.00 85.75 88 PRO A CA 1
ATOM 605 C C . PRO A 1 88 ? 0.189 -4.257 1.788 1.00 85.75 88 PRO A C 1
ATOM 607 O O . PRO A 1 88 ? -0.563 -3.583 1.092 1.00 85.75 88 PRO A O 1
ATOM 610 N N . GLY A 1 89 ? -0.151 -5.440 2.295 1.00 84.06 89 GLY A N 1
ATOM 611 C CA . GLY A 1 89 ? -1.448 -6.067 2.071 1.00 84.06 89 GLY A CA 1
ATOM 612 C C . GLY A 1 89 ? -1.353 -7.344 1.231 1.00 84.06 89 GLY A C 1
ATOM 613 O O . GLY A 1 89 ? -0.318 -8.014 1.244 1.00 84.06 89 GLY A O 1
ATOM 614 N N . PRO A 1 90 ? -2.446 -7.726 0.558 1.00 84.19 90 PRO A N 1
ATOM 615 C CA . PRO A 1 90 ? -2.554 -8.988 -0.154 1.00 84.19 90 PRO A CA 1
ATOM 616 C C . PRO A 1 90 ? -1.875 -8.926 -1.531 1.00 84.19 90 PRO A C 1
ATOM 618 O O . PRO A 1 90 ? -1.534 -7.857 -2.037 1.00 84.19 90 PRO A O 1
ATOM 621 N N . ALA A 1 91 ? -1.701 -10.085 -2.169 1.00 85.00 91 ALA A N 1
ATOM 622 C CA . ALA A 1 91 ? -0.948 -10.225 -3.422 1.00 85.00 91 ALA A CA 1
ATOM 623 C C . ALA A 1 91 ? -1.504 -9.403 -4.604 1.00 85.00 91 ALA A C 1
ATOM 625 O O . ALA A 1 91 ? -0.781 -9.127 -5.559 1.00 85.00 91 ALA A O 1
ATOM 626 N N . ASN A 1 92 ? -2.774 -9.002 -4.546 1.00 86.94 92 ASN A N 1
ATOM 627 C CA . ASN A 1 92 ? -3.449 -8.142 -5.517 1.00 86.94 92 ASN A CA 1
ATOM 628 C C . ASN A 1 92 ? -3.109 -6.648 -5.362 1.00 86.94 92 ASN A C 1
ATOM 630 O O . ASN A 1 92 ? -3.358 -5.888 -6.297 1.00 86.94 92 ASN A O 1
ATOM 634 N N . PHE A 1 93 ? -2.522 -6.216 -4.241 1.00 89.69 93 PHE A N 1
ATOM 635 C CA . PHE A 1 93 ? -2.047 -4.845 -4.048 1.00 89.69 93 PHE A CA 1
ATOM 636 C C . PHE A 1 93 ? -0.558 -4.759 -4.386 1.00 89.69 93 PHE A C 1
ATOM 638 O O . PHE A 1 93 ? 0.320 -5.064 -3.578 1.00 89.69 93 PHE A O 1
ATOM 645 N N . LYS A 1 94 ? -0.271 -4.386 -5.633 1.00 90.50 94 LYS A N 1
ATOM 646 C CA . LYS A 1 94 ? 1.068 -4.465 -6.218 1.00 90.50 94 LYS A CA 1
ATOM 647 C C . LYS A 1 94 ? 1.690 -3.086 -6.372 1.00 90.50 94 LYS A C 1
ATOM 649 O O . LYS A 1 94 ? 1.016 -2.057 -6.429 1.00 90.50 94 LYS A O 1
ATOM 654 N N . CYS A 1 95 ? 3.013 -3.066 -6.458 1.00 90.75 95 CYS A N 1
ATOM 655 C CA . CYS A 1 95 ? 3.735 -1.862 -6.823 1.00 90.75 95 CYS A CA 1
ATOM 656 C C . CYS A 1 95 ? 3.605 -1.641 -8.317 1.00 90.75 95 CYS A C 1
ATOM 658 O O . CYS A 1 95 ? 4.121 -2.452 -9.077 1.00 90.75 95 CYS A O 1
ATOM 660 N N . CYS A 1 96 ? 2.950 -0.563 -8.736 1.00 89.69 96 CYS A N 1
ATOM 661 C CA . CYS A 1 96 ? 2.765 -0.282 -10.150 1.00 89.69 96 CYS A CA 1
ATOM 662 C C . CYS A 1 96 ? 3.683 0.840 -10.586 1.00 89.69 96 CYS A C 1
ATOM 664 O O . CYS A 1 96 ? 3.567 1.984 -10.135 1.00 89.69 96 CYS A O 1
ATOM 666 N N . PHE A 1 97 ? 4.619 0.477 -11.452 1.00 86.75 97 PHE A N 1
ATOM 667 C CA . PHE A 1 97 ? 5.614 1.392 -11.967 1.00 86.75 97 PHE A CA 1
ATOM 668 C C . PHE A 1 97 ? 5.009 2.269 -13.056 1.00 86.75 97 PHE A C 1
ATOM 670 O O . PHE A 1 97 ? 4.112 1.823 -13.784 1.00 86.75 97 PHE A O 1
ATOM 677 N N . PRO A 1 98 ? 5.478 3.520 -13.193 1.00 79.50 98 PRO A N 1
ATOM 678 C CA . PRO A 1 98 ? 5.243 4.258 -14.421 1.00 79.50 98 PRO A CA 1
ATOM 679 C C . PRO A 1 98 ? 5.759 3.414 -15.589 1.00 79.50 98 PRO A C 1
ATOM 681 O O . PRO A 1 98 ? 6.703 2.636 -15.424 1.00 79.50 98 PRO A O 1
ATOM 684 N N . LYS A 1 99 ? 5.131 3.539 -16.763 1.00 68.44 99 LYS A N 1
ATOM 685 C CA . LYS A 1 99 ? 5.710 2.956 -17.970 1.00 68.44 99 LYS A CA 1
ATOM 686 C C . LYS A 1 99 ? 7.126 3.517 -18.071 1.00 68.44 99 LYS A C 1
ATOM 688 O O . LYS A 1 99 ? 7.311 4.731 -18.089 1.00 68.44 99 LYS A O 1
ATOM 693 N N . VAL A 1 100 ? 8.122 2.638 -18.030 1.00 60.56 100 VAL A N 1
ATOM 694 C CA . VAL A 1 100 ? 9.439 3.014 -18.518 1.00 60.56 100 VAL A CA 1
ATOM 695 C C . VAL A 1 100 ? 9.254 3.055 -20.022 1.00 60.56 100 VAL A C 1
ATOM 697 O O . VAL A 1 100 ? 9.303 2.028 -20.694 1.00 60.56 100 VAL A O 1
ATOM 700 N N . ASP A 1 101 ? 8.894 4.224 -20.547 1.00 53.88 101 ASP A N 1
ATOM 701 C CA . ASP A 1 101 ? 9.098 4.477 -21.961 1.00 53.88 101 ASP A CA 1
ATOM 702 C C . ASP A 1 101 ? 10.585 4.171 -22.180 1.00 53.88 101 ASP A C 1
ATOM 704 O O . ASP A 1 101 ? 11.460 4.830 -21.617 1.00 53.88 101 ASP A O 1
ATOM 708 N N . ARG A 1 102 ? 10.907 3.086 -22.894 1.00 54.78 102 ARG A N 1
ATOM 709 C CA . ARG A 1 102 ? 12.287 2.740 -23.279 1.00 54.78 102 ARG A CA 1
ATOM 710 C C . ARG A 1 102 ? 12.780 3.700 -24.373 1.00 54.78 102 ARG A C 1
ATOM 712 O O . ARG A 1 102 ? 13.387 3.288 -25.352 1.00 54.78 102 ARG A O 1
ATOM 719 N N .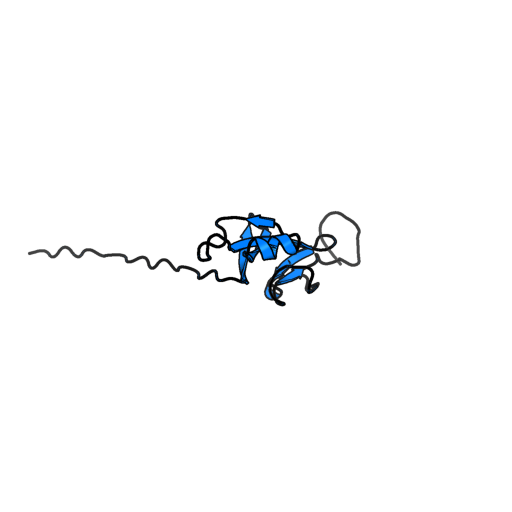 CYS A 1 103 ? 12.500 4.980 -24.173 1.00 52.47 103 CYS A N 1
ATOM 720 C CA . CYS A 1 103 ? 12.981 6.146 -24.870 1.00 52.47 103 CYS A CA 1
ATOM 721 C C . CYS A 1 103 ? 12.783 7.325 -23.900 1.00 52.47 103 CYS A C 1
ATOM 723 O O . CYS A 1 103 ? 11.659 7.763 -23.688 1.00 52.47 103 CYS A O 1
ATOM 725 N N . GLY A 1 104 ? 13.857 7.819 -23.282 1.00 53.56 104 GLY A N 1
ATOM 726 C CA . GLY A 1 104 ? 13.852 9.171 -22.708 1.00 53.56 104 GLY A CA 1
ATOM 727 C C . GLY A 1 104 ? 13.773 9.296 -21.185 1.00 53.56 104 GLY A C 1
ATOM 728 O O . GLY A 1 104 ? 12.731 9.150 -20.555 1.00 53.56 104 GLY A O 1
ATOM 729 N N . ASP A 1 105 ? 14.923 9.667 -20.631 1.00 57.16 105 ASP A N 1
ATOM 730 C CA . ASP A 1 105 ? 15.132 10.371 -19.368 1.00 57.16 105 ASP A CA 1
ATOM 731 C C . ASP A 1 105 ? 14.196 11.588 -19.212 1.00 57.16 105 ASP A C 1
ATOM 733 O O . ASP A 1 105 ? 14.029 12.358 -20.148 1.00 57.16 105 ASP A O 1
ATOM 737 N N . ARG A 1 106 ? 13.648 11.732 -17.995 1.00 58.22 106 ARG A N 1
ATOM 738 C CA . ARG A 1 106 ? 13.084 12.936 -17.348 1.00 58.22 106 ARG A CA 1
ATOM 739 C C . ARG A 1 106 ? 12.044 13.754 -18.132 1.00 58.22 106 ARG A C 1
ATOM 741 O O . ARG A 1 106 ? 12.231 14.216 -19.243 1.00 58.22 106 ARG A O 1
ATOM 748 N N . THR A 1 107 ? 10.974 14.096 -17.417 1.00 58.75 107 THR A N 1
ATOM 749 C CA . THR A 1 107 ? 10.022 15.168 -17.764 1.00 58.75 107 THR A CA 1
ATOM 750 C C . THR A 1 107 ? 9.145 14.941 -19.000 1.00 58.75 107 THR A C 1
ATOM 752 O O . THR A 1 107 ? 9.289 15.595 -20.017 1.00 58.75 107 THR A O 1
ATOM 755 N N . GLY A 1 108 ? 8.112 14.114 -18.812 1.00 58.81 108 GLY A N 1
ATOM 756 C CA . GLY A 1 108 ? 6.767 14.433 -19.297 1.00 58.81 108 GLY A CA 1
ATOM 757 C C . GLY A 1 108 ? 6.505 14.312 -20.798 1.00 58.81 108 GLY A C 1
ATOM 758 O O . GLY A 1 108 ? 6.646 15.272 -21.539 1.00 58.81 108 GLY A O 1
ATOM 759 N N . GLY A 1 109 ? 5.869 13.201 -21.171 1.00 60.12 109 GLY A N 1
ATOM 760 C CA . GLY A 1 109 ? 4.848 13.222 -22.214 1.00 60.12 109 GLY A CA 1
ATOM 761 C C . GLY A 1 109 ? 5.299 12.797 -23.609 1.00 60.12 109 GLY A C 1
ATOM 762 O O . GLY A 1 109 ? 6.149 13.413 -24.234 1.00 60.12 109 GLY A O 1
ATOM 763 N N . THR A 1 110 ? 4.528 11.839 -24.129 1.00 50.25 110 THR A N 1
ATOM 764 C CA . THR A 1 110 ? 4.378 11.451 -25.542 1.00 50.25 110 THR A CA 1
ATOM 765 C C . THR A 1 110 ? 5.491 10.598 -26.156 1.00 50.25 110 THR A C 1
ATOM 767 O O . THR A 1 110 ? 6.554 11.089 -26.498 1.00 50.25 110 THR A O 1
ATOM 770 N N . GLY A 1 111 ? 5.142 9.333 -26.412 1.00 49.22 111 GLY A N 1
ATOM 771 C CA . GLY A 1 111 ? 5.689 8.572 -27.536 1.00 49.22 111 GLY A CA 1
ATOM 772 C C . GLY A 1 111 ? 6.845 7.621 -27.228 1.00 49.22 111 GLY A C 1
ATOM 773 O O . GLY A 1 111 ? 7.954 8.048 -26.927 1.00 49.22 111 GLY A O 1
ATOM 774 N N . CYS A 1 112 ? 6.580 6.328 -27.422 1.00 48.09 112 CYS A N 1
ATOM 775 C CA . CYS A 1 112 ? 7.228 5.665 -28.551 1.00 48.09 112 CYS A CA 1
ATOM 776 C C . CYS A 1 112 ? 6.375 5.951 -29.792 1.00 48.09 112 CYS A C 1
ATOM 778 O O . CYS A 1 112 ? 5.131 5.987 -29.617 1.00 48.09 112 CYS A O 1
#

Radius of gyration: 20.05 Å; chains: 1; bounding box: 77×25×43 Å

pLDDT: mean 76.57, std 15.78, range [40.09, 91.62]

Sequence (112 aa):
MKAISLAAVLAFALSASAAINDPCSVNGTPGICLTTTSCTNQGGQHAVGFCPKDPANVRCCTKKCGQGGTCRFENTCRTGLTAVGLCPGPANFKCCFPKVDRCGDRTGGTGC